Protein AF-A0A085VLY3-F1 (afdb_monomer_lite)

Radius of gyration: 19.24 Å; chains: 1; bounding box: 64×28×48 Å

pLDDT: mean 79.09, std 14.35, range [47.06, 94.62]
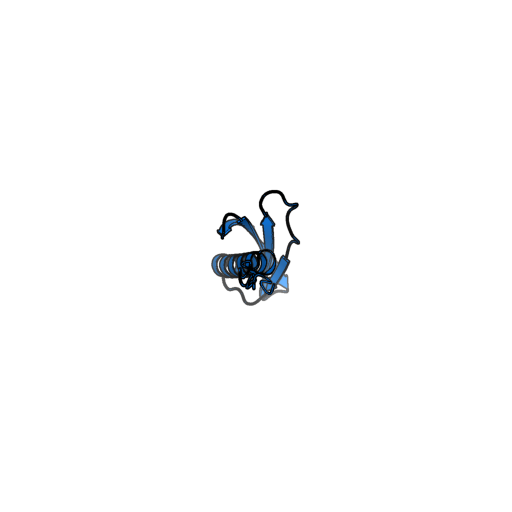
Secondary structure (DSSP, 8-state):
-EEEEEEEETTEEEEEEEEEEE-STT-EEEEEEEEEE-TTSPPPP-EEEEES---SHHHHHHHHHHHHHHHHHHHS---------------

Structure (mmCIF, N/CA/C/O backbone):
data_AF-A0A085VLY3-F1
#
_entry.id   AF-A0A085VLY3-F1
#
loop_
_atom_site.group_PDB
_atom_site.id
_atom_site.type_symbol
_atom_site.label_atom_id
_atom_site.label_alt_id
_atom_site.label_comp_id
_atom_site.label_asym_id
_atom_site.label_entity_id
_atom_site.label_seq_id
_atom_site.pdbx_PDB_ins_code
_atom_site.Cartn_x
_atom_site.Cartn_y
_atom_site.Cartn_z
_atom_site.occupancy
_atom_site.B_iso_or_equiv
_atom_site.auth_seq_id
_atom_site.auth_comp_id
_atom_site.auth_asym_id
_atom_site.auth_atom_id
_atom_site.pdbx_PDB_model_num
ATOM 1 N N . MET A 1 1 ? 13.797 6.478 -6.776 1.00 73.62 1 MET A N 1
ATOM 2 C CA . MET A 1 1 ? 12.862 7.550 -6.357 1.00 73.62 1 MET A CA 1
ATOM 3 C C . MET A 1 1 ? 11.778 6.915 -5.503 1.00 73.62 1 MET A C 1
ATOM 5 O O . MET A 1 1 ? 11.268 5.875 -5.899 1.00 73.62 1 MET A O 1
ATOM 9 N N . ASN A 1 2 ? 11.465 7.469 -4.334 1.00 86.00 2 ASN A N 1
ATOM 10 C CA . ASN A 1 2 ? 10.396 6.982 -3.461 1.00 86.00 2 ASN A CA 1
ATOM 11 C C . ASN A 1 2 ? 9.369 8.092 -3.208 1.00 86.00 2 ASN A C 1
ATOM 13 O O . ASN A 1 2 ? 9.721 9.269 -3.144 1.00 86.00 2 ASN A O 1
ATOM 17 N N . ARG A 1 3 ? 8.089 7.728 -3.107 1.00 91.00 3 ARG A N 1
ATOM 18 C CA . ARG A 1 3 ? 7.007 8.667 -2.803 1.00 91.00 3 ARG A CA 1
ATOM 19 C C . ARG A 1 3 ? 5.932 7.987 -1.969 1.00 91.00 3 ARG A C 1
ATOM 21 O O . ARG A 1 3 ? 5.515 6.879 -2.293 1.00 91.00 3 ARG A O 1
ATOM 28 N N . THR A 1 4 ? 5.482 8.674 -0.926 1.00 93.38 4 THR A N 1
ATOM 29 C CA . THR A 1 4 ? 4.363 8.241 -0.084 1.00 93.38 4 THR A CA 1
ATOM 30 C C . THR A 1 4 ? 3.088 8.959 -0.505 1.00 93.38 4 THR A C 1
ATOM 32 O O . THR A 1 4 ? 3.109 10.155 -0.799 1.00 93.38 4 THR A O 1
ATOM 35 N N . PHE A 1 5 ? 1.987 8.221 -0.522 1.00 94.06 5 PHE A N 1
ATOM 36 C CA . PHE A 1 5 ? 0.635 8.702 -0.767 1.00 94.06 5 PHE A CA 1
ATOM 37 C C . PHE A 1 5 ? -0.260 8.301 0.398 1.00 94.06 5 PHE A C 1
ATOM 39 O O . PHE A 1 5 ? -0.022 7.276 1.035 1.00 94.06 5 PHE A O 1
ATOM 46 N N . THR A 1 6 ? -1.294 9.091 0.652 1.00 93.62 6 THR A N 1
ATOM 47 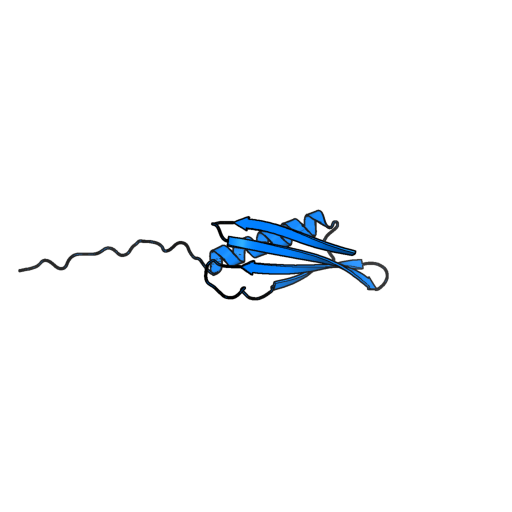C CA . THR A 1 6 ? -2.292 8.809 1.681 1.00 93.62 6 THR A CA 1
ATOM 48 C C . THR A 1 6 ? -3.681 8.745 1.055 1.00 93.62 6 THR A C 1
ATOM 50 O O . THR A 1 6 ? -3.991 9.513 0.144 1.00 93.62 6 THR A O 1
ATOM 53 N N . ASP A 1 7 ? -4.499 7.811 1.527 1.00 94.62 7 ASP A N 1
ATOM 54 C CA . ASP A 1 7 ? -5.929 7.694 1.227 1.00 94.62 7 ASP A CA 1
ATOM 55 C C . ASP A 1 7 ? -6.693 7.497 2.542 1.00 94.62 7 ASP A C 1
ATOM 57 O O . ASP A 1 7 ? -6.139 6.986 3.520 1.00 94.62 7 ASP A O 1
ATOM 61 N N . VAL A 1 8 ? -7.959 7.908 2.575 1.00 92.12 8 VAL A N 1
ATOM 62 C CA . VAL A 1 8 ? -8.848 7.679 3.722 1.00 92.12 8 VAL A CA 1
ATOM 63 C C . VAL A 1 8 ? -10.037 6.861 3.246 1.00 92.12 8 VAL A C 1
ATOM 65 O O . VAL A 1 8 ? -10.754 7.263 2.331 1.00 92.12 8 VAL A O 1
ATOM 68 N N . TYR A 1 9 ? -10.261 5.711 3.879 1.00 92.19 9 TYR A N 1
ATOM 69 C CA . TYR A 1 9 ? -11.348 4.804 3.533 1.00 92.19 9 TYR A CA 1
ATOM 70 C C . TYR A 1 9 ? -12.019 4.263 4.793 1.00 92.19 9 TYR A C 1
ATOM 72 O O . TYR A 1 9 ? -11.355 3.683 5.646 1.00 92.19 9 TYR A O 1
ATOM 80 N N . ARG A 1 10 ? -13.344 4.453 4.904 1.00 88.75 10 ARG A N 1
ATOM 81 C CA . ARG A 1 10 ? -14.146 4.083 6.091 1.00 88.75 10 ARG A CA 1
ATOM 82 C C . ARG A 1 10 ? -13.535 4.611 7.399 1.00 88.75 10 ARG A C 1
ATOM 84 O O . ARG A 1 10 ? -13.413 3.869 8.365 1.00 88.75 10 ARG A O 1
ATOM 91 N N . GLU A 1 11 ? -13.107 5.875 7.379 1.00 89.62 11 GLU A N 1
ATOM 92 C CA . GLU A 1 11 ? -12.445 6.575 8.501 1.00 89.62 11 GLU A CA 1
ATOM 93 C C . GLU A 1 11 ? -11.046 6.035 8.854 1.00 89.62 11 GLU A C 1
ATOM 95 O O . GLU A 1 11 ? -10.385 6.550 9.747 1.00 89.62 11 GLU A O 1
ATOM 100 N N . GLN A 1 12 ? -10.532 5.060 8.098 1.00 88.19 12 GLN A N 1
ATOM 101 C CA . GLN A 1 12 ? -9.211 4.478 8.318 1.00 88.19 12 GLN A CA 1
ATOM 102 C C . GLN A 1 12 ? -8.187 5.086 7.360 1.00 88.19 12 GLN A C 1
ATOM 104 O O . GLN A 1 12 ? -8.471 5.314 6.178 1.00 88.19 12 GLN A O 1
ATOM 109 N N . MET A 1 13 ? -6.974 5.328 7.859 1.00 91.12 13 MET A N 1
ATOM 110 C CA . MET A 1 13 ? -5.890 5.901 7.062 1.00 91.12 13 MET A CA 1
ATOM 111 C C . MET A 1 13 ? -5.101 4.797 6.355 1.00 91.12 13 MET A C 1
ATOM 113 O O . MET A 1 13 ? -4.601 3.869 6.993 1.00 91.12 13 MET A O 1
ATOM 117 N N . ILE A 1 14 ? -4.933 4.940 5.043 1.00 92.81 14 ILE A N 1
ATOM 118 C CA . ILE A 1 14 ? -4.114 4.073 4.197 1.00 92.81 14 ILE A CA 1
ATOM 119 C C . ILE A 1 14 ? -2.894 4.874 3.737 1.00 92.81 14 ILE A C 1
ATOM 121 O O . ILE A 1 14 ? -3.026 5.887 3.056 1.00 92.81 14 ILE A O 1
ATOM 125 N N . GLU A 1 15 ? -1.697 4.409 4.073 1.00 93.69 15 GLU A N 1
ATOM 126 C CA . GLU A 1 15 ? -0.429 4.963 3.601 1.00 93.69 15 GLU A CA 1
ATOM 127 C C . GLU A 1 15 ? 0.183 4.021 2.557 1.00 93.69 15 GLU A C 1
ATOM 129 O O . GLU A 1 15 ? 0.379 2.832 2.811 1.00 93.69 15 GLU A O 1
ATOM 134 N N . VAL A 1 16 ? 0.502 4.553 1.378 1.00 93.12 16 VAL A N 1
ATOM 135 C CA . VAL A 1 16 ? 1.079 3.815 0.250 1.00 93.12 16 VAL A CA 1
ATOM 136 C C . VAL A 1 16 ? 2.434 4.418 -0.096 1.00 93.12 16 VAL A C 1
ATOM 138 O O . VAL A 1 16 ? 2.518 5.479 -0.711 1.00 93.12 16 VAL A O 1
ATOM 141 N N . LEU A 1 17 ? 3.511 3.738 0.279 1.00 92.56 17 LEU A N 1
ATOM 142 C CA . LEU A 1 17 ? 4.867 4.087 -0.129 1.00 92.56 17 LEU A CA 1
ATOM 143 C C . LEU A 1 17 ? 5.219 3.321 -1.403 1.00 92.56 17 LEU A C 1
ATOM 145 O O . LEU A 1 17 ? 5.361 2.102 -1.379 1.00 92.56 17 LEU A O 1
ATOM 149 N N . VAL A 1 18 ? 5.409 4.041 -2.503 1.00 90.62 18 VAL A N 1
ATOM 150 C CA . VAL A 1 18 ? 5.911 3.483 -3.758 1.00 90.62 18 VAL A CA 1
ATOM 151 C C . VAL A 1 18 ? 7.397 3.805 -3.871 1.00 90.62 18 VAL A C 1
ATOM 153 O O . VAL A 1 18 ? 7.795 4.970 -3.917 1.00 90.62 18 VAL A O 1
ATOM 156 N N . ALA A 1 19 ? 8.225 2.770 -3.919 1.00 88.06 19 ALA A N 1
ATOM 157 C CA . ALA A 1 19 ? 9.655 2.857 -4.144 1.00 88.06 19 ALA A CA 1
ATOM 158 C C . ALA A 1 19 ? 10.000 2.272 -5.515 1.00 88.06 19 ALA A C 1
ATOM 160 O O . ALA A 1 19 ? 9.642 1.145 -5.841 1.00 88.06 19 ALA A O 1
ATOM 161 N N . PHE A 1 20 ? 10.718 3.052 -6.313 1.00 82.56 20 PHE A N 1
ATOM 162 C CA . PHE A 1 20 ? 11.315 2.587 -7.555 1.00 82.56 20 PHE A CA 1
ATOM 163 C C . PHE A 1 20 ? 12.666 1.940 -7.258 1.00 82.56 20 PHE A C 1
ATOM 165 O O . PHE A 1 20 ? 13.558 2.606 -6.715 1.00 82.56 20 PHE A O 1
ATOM 172 N N . SER A 1 21 ? 12.814 0.677 -7.641 1.00 78.12 21 SER A N 1
ATOM 173 C CA . SER A 1 21 ? 14.061 -0.073 -7.590 1.00 78.12 21 SER A CA 1
ATOM 174 C C . SER A 1 21 ? 14.497 -0.403 -9.020 1.00 78.12 21 SER A C 1
ATOM 176 O O . SER A 1 21 ? 13.791 -1.148 -9.701 1.00 78.12 21 SER A O 1
ATOM 178 N N . PRO A 1 22 ? 15.642 0.113 -9.500 1.00 68.69 22 PRO A N 1
ATOM 179 C CA . PRO A 1 22 ? 16.161 -0.282 -10.803 1.00 68.69 22 PRO A CA 1
ATOM 180 C C . PRO A 1 22 ? 16.519 -1.774 -10.759 1.00 68.69 22 PRO A C 1
ATOM 182 O O . PRO A 1 22 ? 17.362 -2.195 -9.964 1.00 68.69 22 PRO A O 1
ATOM 185 N N . GLY A 1 23 ? 15.832 -2.588 -11.560 1.00 65.56 23 GLY A N 1
ATOM 186 C CA . GLY A 1 23 ? 16.109 -4.017 -11.672 1.00 65.56 23 GLY A CA 1
ATOM 187 C C . GLY A 1 23 ? 17.282 -4.318 -12.616 1.00 65.56 23 GLY A C 1
ATOM 188 O O . GLY A 1 23 ? 17.830 -3.413 -13.251 1.00 65.56 23 GLY A O 1
ATOM 189 N N . PRO A 1 24 ? 17.688 -5.598 -12.746 1.00 69.31 24 PRO A N 1
ATOM 190 C CA . PRO A 1 24 ? 18.615 -6.027 -13.797 1.00 69.31 24 PRO A CA 1
ATOM 191 C C . PRO A 1 24 ? 18.098 -5.577 -15.180 1.00 69.31 24 PRO A C 1
ATOM 193 O O . PRO A 1 24 ? 16.891 -5.401 -15.340 1.00 69.31 24 PRO A O 1
ATOM 196 N N . PRO A 1 25 ? 18.974 -5.417 -16.190 1.00 61.72 25 PRO A N 1
ATOM 197 C CA . PRO A 1 25 ? 19.071 -4.243 -17.081 1.00 61.72 25 PRO A CA 1
ATOM 198 C C . PRO A 1 25 ? 17.886 -3.896 -18.010 1.00 61.72 25 PRO A C 1
ATOM 200 O O . PRO A 1 25 ? 18.075 -3.150 -18.966 1.00 61.72 25 PRO A O 1
ATOM 203 N N . LYS A 1 26 ? 16.677 -4.423 -17.803 1.00 58.25 26 LYS A N 1
ATOM 204 C CA . LYS A 1 26 ? 15.510 -4.190 -18.668 1.00 58.25 26 LYS A CA 1
ATOM 205 C C . LYS A 1 26 ? 14.165 -4.127 -17.947 1.00 58.25 26 LYS A C 1
ATOM 207 O O . LYS A 1 26 ? 13.151 -4.033 -18.631 1.00 58.25 26 LYS A O 1
ATOM 212 N N . VAL A 1 27 ? 14.122 -4.230 -16.618 1.00 63.53 27 VAL A N 1
ATOM 213 C CA . VAL A 1 27 ? 12.838 -4.251 -15.912 1.00 63.53 27 VAL A CA 1
ATOM 214 C C . VAL A 1 27 ? 12.913 -3.411 -14.651 1.00 63.53 27 VAL A C 1
ATOM 216 O O . VAL A 1 27 ? 13.551 -3.799 -13.673 1.00 63.53 27 VAL A O 1
ATOM 219 N N . ASP A 1 28 ? 12.255 -2.261 -14.693 1.00 69.31 28 ASP A N 1
ATOM 220 C CA . ASP A 1 28 ? 12.043 -1.431 -13.518 1.00 69.31 28 ASP A CA 1
ATOM 221 C C . ASP A 1 28 ? 11.102 -2.152 -12.551 1.00 69.31 28 ASP A C 1
ATOM 223 O O . ASP A 1 28 ? 10.083 -2.720 -12.949 1.00 69.31 28 ASP A O 1
ATOM 227 N N . GLU A 1 29 ? 11.460 -2.171 -11.270 1.00 81.31 29 GLU A N 1
ATOM 228 C CA . GLU A 1 29 ? 10.642 -2.790 -10.237 1.00 81.31 29 GLU A CA 1
ATOM 229 C C . GLU A 1 29 ? 10.032 -1.705 -9.356 1.00 81.31 29 GLU A C 1
ATOM 231 O O . GLU A 1 29 ? 10.730 -0.884 -8.752 1.00 81.31 29 GLU A O 1
ATOM 236 N N . PHE A 1 30 ? 8.706 -1.719 -9.260 1.00 83.81 30 PHE A N 1
ATOM 237 C CA . PHE A 1 30 ? 7.986 -0.913 -8.289 1.00 83.81 30 PHE A CA 1
ATOM 238 C C . PHE A 1 30 ? 7.719 -1.766 -7.055 1.00 83.81 30 PHE A C 1
ATOM 240 O O . PHE A 1 30 ? 7.071 -2.815 -7.111 1.00 83.81 30 PHE A O 1
ATOM 247 N N . VAL A 1 31 ? 8.226 -1.286 -5.928 1.00 85.19 31 VAL A N 1
ATOM 248 C CA . VAL A 1 31 ? 7.991 -1.851 -4.608 1.00 85.19 31 VAL A CA 1
ATOM 249 C C . VAL A 1 31 ? 6.965 -0.976 -3.905 1.00 85.19 31 VAL A C 1
ATOM 251 O O . VAL A 1 31 ? 7.220 0.198 -3.651 1.00 85.19 31 VAL A O 1
ATOM 254 N N . ILE A 1 32 ? 5.808 -1.537 -3.580 1.00 89.81 32 ILE A N 1
ATOM 255 C CA . ILE A 1 32 ? 4.733 -0.827 -2.888 1.00 89.81 32 ILE A CA 1
ATOM 256 C C . ILE A 1 32 ? 4.650 -1.357 -1.464 1.00 89.81 32 ILE A C 1
ATOM 258 O O . ILE A 1 32 ? 4.487 -2.556 -1.265 1.00 89.81 32 ILE A O 1
ATOM 262 N N . HIS A 1 33 ? 4.740 -0.469 -0.484 1.00 90.50 33 HIS A N 1
ATOM 263 C CA . HIS A 1 33 ? 4.464 -0.757 0.914 1.00 90.50 33 HIS A CA 1
ATOM 264 C C . HIS A 1 33 ? 3.132 -0.115 1.286 1.00 90.50 33 HIS A C 1
ATOM 266 O O . HIS A 1 33 ? 2.995 1.105 1.203 1.00 90.50 33 HIS A O 1
ATOM 272 N N . VAL A 1 34 ? 2.165 -0.932 1.691 1.00 89.88 34 VAL A N 1
ATOM 273 C CA . VAL A 1 34 ? 0.847 -0.474 2.139 1.00 89.88 34 VAL A CA 1
ATOM 274 C C . VAL A 1 34 ? 0.760 -0.634 3.645 1.00 89.88 34 VAL A C 1
ATOM 276 O O . VAL A 1 34 ? 1.004 -1.722 4.161 1.00 89.88 34 VAL A O 1
ATOM 279 N N . LYS A 1 35 ? 0.409 0.438 4.348 1.00 90.62 35 LYS A N 1
ATOM 280 C CA . LYS A 1 35 ? 0.168 0.451 5.789 1.00 90.62 35 LYS A CA 1
ATOM 281 C C . LYS A 1 35 ? -1.238 0.975 6.040 1.00 90.62 35 LYS A C 1
ATOM 283 O O . LYS A 1 35 ? -1.590 2.051 5.570 1.00 90.62 35 LYS A O 1
ATOM 288 N N . VAL A 1 36 ? -2.022 0.224 6.803 1.00 87.94 36 VAL A N 1
ATOM 289 C CA . VAL A 1 36 ? -3.351 0.645 7.255 1.00 87.94 36 VAL A CA 1
ATOM 290 C C . VAL A 1 36 ? -3.263 0.977 8.738 1.00 87.94 36 VAL A C 1
ATOM 292 O O . VAL A 1 36 ? -2.763 0.180 9.534 1.00 87.94 36 VAL A O 1
ATOM 295 N N . THR A 1 37 ? -3.727 2.164 9.106 1.00 87.25 37 THR A N 1
ATOM 296 C CA . THR A 1 37 ? -3.862 2.578 10.503 1.00 87.25 37 THR A CA 1
ATOM 297 C C . THR A 1 37 ? -5.338 2.555 10.846 1.00 87.25 37 THR A C 1
ATOM 299 O O . THR A 1 37 ? -6.098 3.348 10.287 1.00 87.25 37 THR A O 1
ATOM 302 N N . LEU A 1 38 ? -5.722 1.629 11.728 1.00 82.81 38 LEU A N 1
ATOM 303 C CA . LEU A 1 38 ? -7.078 1.593 12.255 1.00 82.81 38 LEU A CA 1
ATOM 304 C C . LEU A 1 38 ? -7.198 2.484 13.493 1.00 82.81 38 LEU A C 1
ATOM 306 O O . LEU A 1 38 ? -6.250 2.582 14.280 1.00 82.81 38 LEU A O 1
ATOM 310 N N . GLU A 1 39 ? -8.354 3.117 13.680 1.00 75.06 39 GLU A N 1
ATOM 311 C CA . GLU A 1 39 ? -8.629 3.914 14.876 1.00 75.06 39 GLU A CA 1
ATOM 312 C C . GLU A 1 39 ? -8.413 3.090 16.152 1.00 75.06 39 GLU A C 1
ATOM 314 O O . GLU A 1 39 ? -8.872 1.954 16.278 1.00 75.06 39 GLU A O 1
ATOM 319 N N . CYS A 1 40 ? -7.678 3.670 17.106 1.00 67.62 40 CYS A N 1
ATOM 320 C CA . CYS A 1 40 ? -7.345 3.060 18.398 1.00 67.62 40 CYS A CA 1
ATOM 321 C C . CYS A 1 40 ? -6.578 1.723 18.334 1.00 67.62 40 CYS A C 1
ATOM 323 O O . CYS A 1 40 ? -6.454 1.056 19.363 1.00 67.62 40 CYS A O 1
ATOM 325 N N . GLN A 1 41 ? -6.022 1.336 17.181 1.00 68.19 41 GLN A N 1
ATOM 326 C CA . GLN A 1 41 ? -5.226 0.115 17.043 1.00 68.19 41 GLN A CA 1
ATOM 327 C C . GLN A 1 41 ? -3.787 0.398 16.614 1.00 68.19 41 GLN A C 1
ATOM 329 O O . GLN A 1 41 ? -3.457 1.428 16.023 1.00 68.19 41 GLN A O 1
ATOM 334 N N . THR A 1 42 ? -2.902 -0.555 16.903 1.00 67.75 42 THR A N 1
ATOM 335 C CA . THR A 1 42 ? -1.552 -0.564 16.337 1.00 67.75 42 THR A CA 1
ATOM 336 C C . THR A 1 42 ? -1.627 -0.703 14.816 1.00 67.75 42 THR A C 1
ATOM 338 O O . THR A 1 42 ? -2.414 -1.525 14.339 1.00 67.75 42 THR A O 1
ATOM 341 N N . PRO A 1 43 ? -0.803 0.036 14.049 1.00 66.56 43 PRO A N 1
ATOM 342 C CA . PRO A 1 43 ? -0.748 -0.103 12.602 1.00 66.56 43 PRO A CA 1
ATOM 343 C C . PRO A 1 43 ? -0.613 -1.562 12.168 1.00 66.56 43 PRO A C 1
ATOM 345 O O . PRO A 1 43 ? 0.202 -2.319 12.699 1.00 66.56 43 PRO A O 1
ATOM 348 N N . ILE A 1 44 ? -1.444 -1.933 11.207 1.00 67.69 44 ILE A N 1
ATOM 349 C CA . ILE A 1 44 ? -1.649 -3.302 10.737 1.00 67.69 44 ILE A CA 1
ATOM 350 C C . ILE A 1 44 ? -0.549 -3.708 9.742 1.00 67.69 44 ILE A C 1
ATOM 352 O O . ILE A 1 44 ? 0.156 -2.822 9.244 1.00 67.69 44 ILE A O 1
ATOM 356 N N . PRO A 1 45 ? -0.334 -5.021 9.476 1.00 63.19 45 PRO A N 1
ATOM 357 C CA . PRO A 1 45 ? 0.843 -5.495 8.761 1.00 63.19 45 PRO A CA 1
ATOM 358 C C . PRO A 1 45 ? 1.087 -4.762 7.449 1.00 63.19 45 PRO A C 1
ATOM 360 O O . PRO A 1 45 ? 0.184 -4.570 6.640 1.00 63.19 45 PRO A O 1
ATOM 363 N N . ILE A 1 46 ? 2.346 -4.388 7.244 1.00 75.25 46 ILE A N 1
ATOM 364 C CA . ILE A 1 46 ? 2.794 -3.725 6.027 1.00 75.25 46 ILE A CA 1
ATOM 365 C C . ILE A 1 46 ? 2.792 -4.761 4.902 1.00 75.25 46 ILE A C 1
ATOM 367 O O . ILE A 1 46 ? 3.604 -5.689 4.917 1.00 75.25 46 ILE A O 1
ATOM 371 N N . VAL A 1 47 ? 1.909 -4.603 3.918 1.00 81.75 47 VAL A N 1
ATOM 372 C CA . VAL A 1 47 ? 1.915 -5.457 2.723 1.00 81.75 47 VAL A CA 1
ATOM 373 C C . VAL A 1 47 ? 2.935 -4.907 1.738 1.00 81.75 47 VAL A C 1
ATOM 375 O O . VAL A 1 47 ? 2.894 -3.728 1.383 1.00 81.75 47 VAL A O 1
ATOM 378 N N . LYS A 1 48 ? 3.857 -5.771 1.298 1.00 84.56 48 LYS A N 1
ATOM 379 C CA . LYS A 1 48 ? 4.838 -5.458 0.258 1.00 84.56 48 LYS A CA 1
ATOM 380 C C . LYS A 1 48 ? 4.405 -6.084 -1.063 1.00 84.56 48 LYS A C 1
ATOM 382 O O . LYS A 1 48 ? 4.345 -7.305 -1.175 1.00 84.56 48 LYS A O 1
ATOM 387 N N . ILE A 1 49 ? 4.159 -5.253 -2.068 1.00 83.81 49 ILE A N 1
ATOM 388 C CA . ILE A 1 49 ? 3.860 -5.682 -3.435 1.00 83.81 49 ILE A CA 1
ATOM 389 C C . ILE A 1 49 ? 5.096 -5.389 -4.282 1.00 83.81 49 ILE A C 1
ATOM 391 O O . ILE A 1 49 ? 5.472 -4.231 -4.450 1.00 83.81 49 ILE A O 1
ATOM 395 N N . CYS A 1 50 ? 5.728 -6.435 -4.806 1.00 81.94 50 CYS A N 1
ATOM 396 C CA . CYS A 1 50 ? 6.793 -6.318 -5.798 1.00 81.94 50 CYS A CA 1
ATOM 397 C C . CYS A 1 50 ? 6.199 -6.651 -7.164 1.00 81.94 50 CYS A C 1
ATOM 399 O O . CYS A 1 50 ? 5.828 -7.801 -7.401 1.00 81.94 50 CYS A O 1
ATOM 401 N N . ASN A 1 51 ? 6.090 -5.663 -8.052 1.00 76.62 51 ASN A N 1
ATOM 402 C CA . ASN A 1 51 ? 5.616 -5.906 -9.410 1.00 76.62 51 ASN A CA 1
ATOM 403 C C . ASN A 1 51 ? 6.519 -5.213 -10.433 1.00 76.62 51 ASN A C 1
ATOM 405 O O . ASN A 1 51 ? 6.905 -4.053 -10.291 1.00 76.62 51 ASN A O 1
ATOM 409 N N . ARG A 1 52 ? 6.825 -5.970 -11.482 1.00 74.12 52 ARG A N 1
ATOM 410 C CA . ARG A 1 52 ? 7.621 -5.574 -12.644 1.00 74.12 52 ARG A CA 1
ATOM 411 C C . ARG A 1 52 ? 6.768 -5.106 -13.827 1.00 74.12 52 ARG A C 1
ATOM 413 O O . ARG A 1 52 ? 7.309 -4.690 -14.841 1.00 74.12 52 ARG A O 1
ATOM 420 N N . GLY A 1 53 ? 5.445 -5.235 -13.718 1.00 78.56 53 GLY A N 1
ATOM 421 C CA . GLY A 1 53 ? 4.483 -4.900 -14.765 1.00 78.56 53 GLY A CA 1
ATOM 422 C C . GLY A 1 53 ? 3.902 -3.489 -14.684 1.00 78.56 53 GLY A C 1
ATOM 423 O O . GLY A 1 53 ? 3.258 -3.076 -15.642 1.00 78.56 53 GLY A O 1
ATOM 424 N N . TYR A 1 54 ? 4.118 -2.751 -13.588 1.00 85.25 54 TYR A N 1
ATOM 425 C CA . TYR A 1 54 ? 3.620 -1.377 -13.488 1.00 85.25 54 TYR A CA 1
ATOM 426 C C . TYR A 1 54 ? 4.417 -0.451 -14.403 1.00 85.25 54 TYR A C 1
ATOM 428 O O . TYR A 1 54 ? 5.645 -0.406 -14.353 1.00 85.25 54 TYR A O 1
ATOM 436 N N . GLN A 1 55 ? 3.701 0.313 -15.218 1.00 85.31 55 GLN A N 1
ATOM 437 C CA . GLN A 1 55 ? 4.257 1.236 -16.203 1.00 85.31 55 GLN A CA 1
ATOM 438 C C . GLN A 1 55 ? 4.473 2.637 -15.625 1.00 85.31 55 GLN A C 1
ATOM 440 O O . GLN A 1 55 ? 5.141 3.469 -16.237 1.00 85.31 55 GLN A O 1
ATOM 445 N N . SER A 1 56 ? 3.902 2.930 -14.452 1.00 87.75 56 SER A N 1
ATOM 446 C CA . SER A 1 56 ? 4.011 4.246 -13.826 1.00 87.75 56 SER A CA 1
ATOM 447 C C . SER A 1 56 ? 3.879 4.214 -12.302 1.00 87.75 56 SER A C 1
ATOM 449 O O . SER A 1 56 ? 3.307 3.300 -11.707 1.00 87.75 56 SER A O 1
ATOM 451 N N . LEU A 1 57 ? 4.356 5.291 -11.668 1.00 88.69 57 LEU A N 1
ATOM 452 C CA . LEU A 1 57 ? 4.152 5.560 -10.242 1.00 88.69 57 LEU A CA 1
ATOM 453 C C . LEU A 1 57 ? 2.658 5.623 -9.875 1.00 88.69 57 LEU A C 1
ATOM 455 O O . LEU A 1 57 ? 2.277 5.233 -8.775 1.00 88.69 57 LEU A O 1
ATOM 459 N N . ASP A 1 58 ? 1.828 6.131 -10.787 1.00 91.06 58 ASP A N 1
ATOM 460 C CA . ASP A 1 58 ? 0.388 6.304 -10.589 1.00 91.06 58 ASP A CA 1
ATOM 461 C C . ASP A 1 58 ? -0.348 4.958 -10.566 1.00 91.06 58 ASP A C 1
ATOM 463 O O . ASP A 1 58 ? -1.174 4.708 -9.690 1.00 91.06 58 ASP A O 1
ATOM 467 N N . GLU A 1 59 ? 0.032 4.046 -11.462 1.00 91.12 59 GLU A N 1
ATOM 468 C CA . GLU A 1 59 ? -0.475 2.674 -11.488 1.00 91.12 59 GLU A CA 1
ATOM 469 C C . GLU A 1 59 ? -0.092 1.909 -10.213 1.00 91.12 59 GLU A C 1
ATOM 471 O O . GLU A 1 59 ? -0.949 1.313 -9.557 1.00 91.12 59 GLU A O 1
ATOM 476 N N . ALA A 1 60 ? 1.175 2.010 -9.793 1.00 90.88 60 ALA A N 1
ATOM 477 C CA . ALA A 1 60 ? 1.646 1.416 -8.544 1.00 90.88 60 ALA A CA 1
ATOM 478 C C . ALA A 1 60 ? 0.920 2.002 -7.314 1.00 90.88 60 ALA A C 1
ATOM 480 O O . ALA A 1 60 ? 0.560 1.270 -6.390 1.00 90.88 60 ALA A O 1
ATOM 481 N N . ARG A 1 61 ? 0.638 3.313 -7.310 1.00 93.06 61 ARG A N 1
ATOM 482 C CA . ARG A 1 61 ? -0.182 3.958 -6.273 1.00 93.06 61 ARG A CA 1
ATOM 483 C C . ARG A 1 61 ? -1.594 3.374 -6.245 1.00 93.06 61 ARG A C 1
ATOM 485 O O . ARG A 1 61 ? -2.067 3.019 -5.168 1.00 93.06 61 ARG A O 1
ATOM 492 N N . HIS A 1 62 ? -2.264 3.274 -7.393 1.00 93.88 62 HIS A N 1
ATOM 493 C CA . HIS A 1 62 ? -3.628 2.744 -7.469 1.00 93.88 62 HIS A CA 1
ATOM 494 C C . HIS A 1 62 ? -3.717 1.300 -6.975 1.00 93.88 62 HIS A C 1
ATOM 496 O O . HIS A 1 62 ? -4.623 0.981 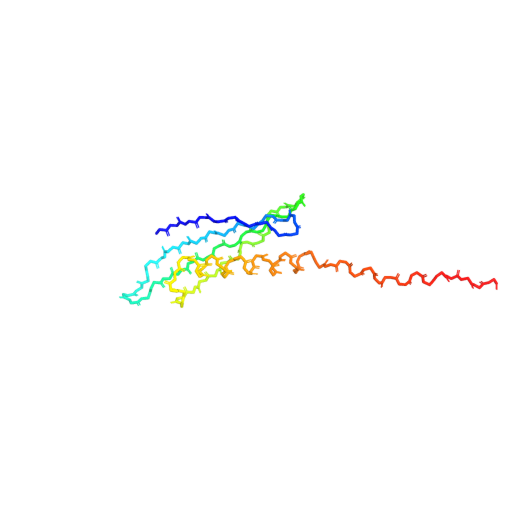-6.207 1.00 93.88 62 HIS A O 1
ATOM 502 N N . ALA A 1 63 ? -2.748 0.456 -7.334 1.00 92.44 63 ALA A N 1
ATOM 503 C CA . ALA A 1 63 ? -2.672 -0.905 -6.817 1.00 92.44 63 ALA A CA 1
ATOM 504 C C . ALA A 1 63 ? -2.502 -0.936 -5.288 1.00 92.44 63 ALA A C 1
ATOM 506 O O . ALA A 1 63 ? -3.195 -1.688 -4.604 1.00 92.44 63 ALA A O 1
ATOM 507 N N . GLY A 1 64 ? -1.630 -0.084 -4.738 1.00 93.38 64 GLY A N 1
ATOM 508 C CA . GLY A 1 64 ? -1.444 0.032 -3.290 1.00 93.38 64 GLY A CA 1
ATOM 509 C C . GLY A 1 64 ? -2.707 0.477 -2.548 1.00 93.38 64 GLY A C 1
ATOM 510 O O . GLY A 1 64 ? -3.045 -0.100 -1.517 1.00 93.38 64 GLY A O 1
ATOM 511 N N . VAL A 1 65 ? -3.442 1.453 -3.092 1.00 94.06 65 VAL A N 1
ATOM 512 C CA . VAL A 1 65 ? -4.724 1.904 -2.521 1.00 94.06 65 VAL A CA 1
ATOM 513 C C . VAL A 1 65 ? -5.766 0.787 -2.565 1.00 94.06 65 VAL A C 1
ATOM 515 O O . VAL A 1 65 ? -6.444 0.554 -1.567 1.00 94.06 65 VAL A O 1
ATOM 518 N N . ALA A 1 66 ? -5.879 0.066 -3.685 1.00 93.88 66 ALA A N 1
ATOM 519 C CA . ALA A 1 66 ? -6.822 -1.043 -3.818 1.00 93.88 66 ALA A CA 1
ATOM 520 C C . ALA A 1 66 ? -6.564 -2.139 -2.771 1.00 93.88 66 ALA A C 1
ATOM 522 O O . ALA A 1 66 ? -7.495 -2.556 -2.084 1.00 93.88 66 ALA A O 1
ATOM 523 N N . VAL A 1 67 ? -5.299 -2.532 -2.585 1.00 92.12 67 VAL A N 1
ATOM 524 C CA . VAL A 1 67 ? -4.901 -3.489 -1.541 1.00 92.12 67 VAL A CA 1
ATOM 525 C C . VAL A 1 67 ? -5.186 -2.942 -0.143 1.00 92.12 67 VAL A C 1
ATOM 527 O O . VAL A 1 67 ? -5.724 -3.661 0.692 1.00 92.12 67 VAL A O 1
ATOM 530 N N . GLY A 1 68 ? -4.903 -1.664 0.120 1.00 91.88 68 GLY A N 1
ATOM 531 C CA . GLY A 1 68 ? -5.208 -1.045 1.413 1.00 91.88 68 GLY A CA 1
ATOM 532 C C . GLY A 1 68 ? -6.700 -1.066 1.753 1.00 91.88 68 GLY A C 1
ATOM 533 O O . GLY A 1 68 ? -7.071 -1.348 2.890 1.00 91.88 68 GLY A O 1
ATOM 534 N N . ARG A 1 69 ? -7.574 -0.831 0.769 1.00 92.62 69 ARG A N 1
ATOM 535 C CA . ARG A 1 69 ? -9.031 -0.908 0.961 1.00 92.62 69 ARG 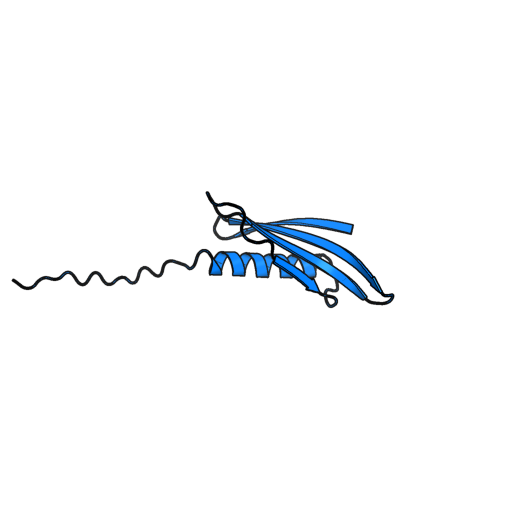A CA 1
ATOM 536 C C . ARG A 1 69 ? -9.513 -2.337 1.195 1.00 92.62 69 ARG A C 1
ATOM 538 O O . ARG A 1 69 ? -10.368 -2.548 2.051 1.00 92.62 69 ARG A O 1
ATOM 545 N N . ASP A 1 70 ? -8.954 -3.305 0.473 1.00 91.38 70 ASP A N 1
ATOM 546 C CA . ASP A 1 70 ? -9.243 -4.728 0.681 1.00 91.38 70 ASP A CA 1
ATOM 547 C C . ASP A 1 70 ? -8.840 -5.191 2.091 1.00 91.38 70 ASP A C 1
ATOM 549 O O . ASP A 1 70 ? -9.617 -5.847 2.789 1.00 91.38 70 ASP A O 1
ATOM 553 N N . MET A 1 71 ? -7.680 -4.732 2.574 1.00 88.38 71 MET A N 1
ATOM 554 C CA . MET A 1 71 ? -7.259 -4.941 3.960 1.00 88.38 71 MET A CA 1
ATOM 555 C C . MET A 1 71 ? -8.270 -4.350 4.946 1.00 88.38 71 MET A C 1
ATOM 557 O O . MET A 1 71 ? -8.716 -5.063 5.842 1.00 88.38 71 MET A O 1
ATOM 561 N N . VAL A 1 72 ? -8.674 -3.083 4.780 1.00 87.94 72 VAL A N 1
ATOM 562 C CA . VAL A 1 72 ? -9.689 -2.456 5.650 1.00 87.94 72 VAL A CA 1
ATOM 563 C C . VAL A 1 72 ? -10.979 -3.278 5.670 1.00 87.94 72 VAL A C 1
ATOM 565 O O . VAL A 1 72 ? -11.519 -3.527 6.742 1.00 87.94 72 VAL A O 1
ATOM 568 N N . ASN A 1 73 ? -11.459 -3.751 4.519 1.00 88.81 73 ASN A N 1
ATOM 569 C CA . ASN A 1 73 ? -12.667 -4.578 4.455 1.00 88.81 73 ASN A CA 1
ATOM 570 C C . ASN A 1 73 ? -12.503 -5.936 5.145 1.00 88.81 73 ASN A C 1
ATOM 572 O O . ASN A 1 73 ? -13.433 -6.396 5.800 1.00 88.81 73 ASN A O 1
ATOM 576 N N . THR A 1 74 ? -11.326 -6.550 5.035 1.00 85.81 74 THR A N 1
ATOM 577 C CA . THR A 1 74 ? -11.011 -7.830 5.684 1.00 85.81 74 THR A CA 1
ATOM 578 C C . THR A 1 74 ? -10.921 -7.697 7.205 1.00 85.81 74 THR A C 1
ATOM 580 O O . THR A 1 74 ? -11.315 -8.600 7.937 1.00 85.81 74 THR A O 1
ATOM 583 N N . LEU A 1 75 ? -10.389 -6.575 7.690 1.00 82.56 75 LEU A N 1
ATOM 584 C CA . LEU A 1 75 ? -10.116 -6.339 9.111 1.00 82.56 75 LEU A CA 1
ATOM 585 C C . LEU A 1 75 ? -11.294 -5.696 9.840 1.00 82.56 75 LEU A C 1
ATOM 587 O O . LEU A 1 75 ? -11.460 -5.882 11.043 1.00 82.56 75 LEU A O 1
ATOM 591 N N . MET A 1 76 ? -12.121 -4.962 9.102 1.00 81.00 76 MET A N 1
ATOM 592 C CA . MET A 1 76 ? -13.381 -4.389 9.554 1.00 81.00 76 MET A CA 1
ATOM 593 C C . MET A 1 76 ? -14.514 -4.897 8.657 1.00 81.00 76 MET A C 1
ATOM 595 O O . MET A 1 76 ? -15.140 -4.092 7.939 1.00 81.00 76 MET A O 1
ATOM 599 N N . PRO A 1 77 ? -14.790 -6.220 8.668 1.00 72.88 77 PRO A N 1
ATOM 600 C CA . PRO A 1 77 ? -15.973 -6.734 8.002 1.00 72.88 77 PRO A CA 1
ATOM 601 C C . PRO A 1 77 ? -17.156 -5.943 8.548 1.00 72.88 77 PRO A C 1
ATOM 603 O O . PRO A 1 77 ? -17.224 -5.661 9.748 1.00 72.88 77 PRO A O 1
ATOM 606 N N . GLN A 1 78 ? -18.035 -5.478 7.657 1.00 64.62 78 GLN A N 1
ATOM 607 C CA . GLN A 1 78 ? -19.279 -4.877 8.117 1.00 64.62 78 GLN A CA 1
ATOM 608 C C . GLN A 1 78 ? -19.914 -5.914 9.031 1.00 64.62 78 GLN A C 1
ATOM 610 O O . GLN A 1 78 ? -20.099 -7.057 8.621 1.00 64.62 78 GLN A O 1
ATOM 615 N N . SER A 1 79 ? -20.099 -5.555 10.300 1.00 55.59 79 SER A N 1
ATOM 616 C CA . SER A 1 79 ? -20.832 -6.403 11.219 1.00 55.59 79 SER A CA 1
ATOM 617 C C . SER A 1 79 ? -22.201 -6.569 10.581 1.00 55.59 79 SER A C 1
ATOM 619 O O . SER A 1 79 ? -22.992 -5.629 10.594 1.00 55.59 79 SER A O 1
ATOM 621 N N . ASP A 1 80 ? -22.445 -7.717 9.954 1.00 50.31 80 ASP A N 1
ATOM 622 C CA . ASP A 1 80 ? -23.781 -8.124 9.566 1.00 50.31 80 ASP A CA 1
ATOM 623 C C . ASP A 1 80 ? -24.565 -8.187 10.877 1.00 50.31 80 ASP A C 1
ATOM 625 O O . ASP A 1 80 ? -24.488 -9.158 11.634 1.00 50.31 80 ASP A O 1
ATOM 629 N N . GLU A 1 81 ? -25.285 -7.115 11.205 1.00 50.59 81 GLU A N 1
ATOM 630 C CA . GLU A 1 81 ? -26.345 -7.149 12.201 1.00 50.59 81 GLU A CA 1
ATOM 631 C C . GLU A 1 81 ? -27.475 -8.031 11.658 1.00 50.59 81 GLU A C 1
ATOM 633 O O . GLU A 1 81 ? -28.543 -7.574 11.267 1.00 50.59 81 GLU A O 1
ATOM 638 N N . VAL A 1 82 ? -27.245 -9.341 11.643 1.00 52.81 82 VAL A N 1
ATOM 639 C CA . VAL A 1 82 ? -28.297 -10.348 11.550 1.00 52.81 82 VAL A CA 1
ATOM 640 C C . VAL A 1 82 ? -28.111 -11.317 12.709 1.00 52.81 82 VAL A C 1
ATOM 642 O O . VAL A 1 82 ? -27.878 -12.509 12.549 1.00 52.81 82 VAL A O 1
ATOM 645 N N . SER A 1 83 ? -28.241 -10.794 13.926 1.00 50.78 83 SER A N 1
ATOM 646 C CA . SER A 1 83 ? -28.741 -11.611 15.029 1.00 50.78 83 SER A CA 1
ATOM 647 C C . SER A 1 83 ? -30.259 -11.459 15.057 1.00 50.78 83 SER A C 1
ATOM 649 O O . SER A 1 83 ? -30.744 -10.437 15.549 1.00 50.78 83 SER A O 1
ATOM 651 N N . PRO A 1 84 ? -31.059 -12.434 14.583 1.00 47.06 84 PRO A N 1
ATOM 652 C CA . PRO A 1 84 ? -32.454 -12.452 14.965 1.00 47.06 84 PRO A CA 1
ATOM 653 C C . PRO A 1 84 ? -32.478 -12.759 16.462 1.00 47.06 84 PRO A C 1
ATOM 655 O O . PRO A 1 84 ? -32.330 -13.906 16.882 1.00 47.06 84 PRO A O 1
ATOM 658 N N . ARG A 1 85 ? -32.682 -11.727 17.286 1.00 50.34 85 ARG A N 1
ATOM 659 C CA . ARG A 1 85 ? -33.218 -11.903 18.637 1.00 50.34 85 ARG A CA 1
ATOM 660 C C . ARG A 1 85 ? -34.617 -12.500 18.487 1.00 50.34 85 ARG A C 1
ATOM 662 O O . ARG A 1 85 ? -35.616 -11.791 18.566 1.00 50.34 85 ARG A O 1
ATOM 669 N N . ARG A 1 86 ? -34.717 -13.810 18.254 1.00 53.59 86 ARG A N 1
ATOM 670 C CA . ARG A 1 86 ? -35.939 -14.536 18.586 1.00 53.59 86 ARG A CA 1
ATOM 671 C C . ARG A 1 86 ? -35.975 -14.623 20.102 1.00 53.59 86 ARG A C 1
ATOM 673 O O . ARG A 1 86 ? -35.363 -15.483 20.720 1.00 53.59 86 ARG A O 1
ATOM 680 N N . MET A 1 87 ? -36.636 -13.618 20.661 1.00 53.91 87 ME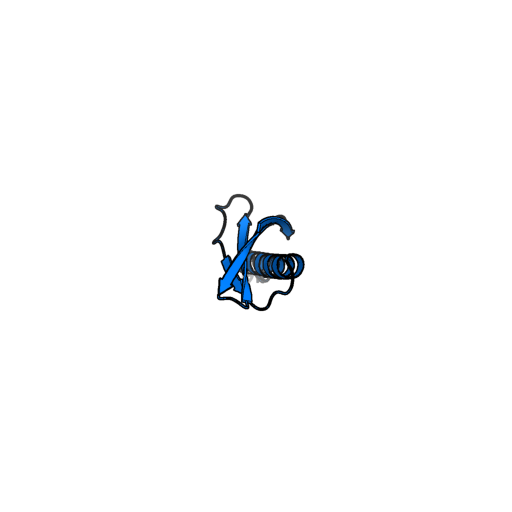T A N 1
ATOM 681 C CA . MET A 1 87 ? -37.158 -13.574 22.013 1.00 53.91 87 MET A CA 1
ATOM 682 C C . MET A 1 87 ? -37.796 -14.934 22.328 1.00 53.91 87 MET A C 1
ATOM 684 O O . MET A 1 87 ? -38.777 -15.322 21.694 1.00 53.91 87 MET A O 1
ATOM 688 N N . ASN A 1 88 ? -37.216 -15.671 23.275 1.00 54.94 88 ASN A N 1
ATOM 689 C CA . ASN A 1 88 ? -37.903 -16.790 23.903 1.00 54.94 88 ASN A CA 1
ATOM 690 C C . ASN A 1 88 ? -39.109 -16.214 24.647 1.00 54.94 88 ASN A C 1
ATOM 692 O O . ASN A 1 88 ? -38.950 -15.551 25.669 1.00 54.94 88 ASN A O 1
ATOM 696 N N . SER A 1 89 ? -40.306 -16.468 24.137 1.00 55.34 89 SER A N 1
ATOM 697 C CA . SER A 1 89 ? -41.538 -16.307 24.894 1.00 55.34 89 SER A CA 1
ATOM 698 C C . SER A 1 89 ? -42.408 -17.530 24.657 1.00 55.34 89 SER A C 1
ATOM 700 O O . SER A 1 89 ? -43.187 -17.553 23.709 1.00 55.34 89 SER A O 1
ATOM 702 N N . TYR A 1 90 ? -42.272 -18.532 25.522 1.00 51.25 90 TYR A N 1
ATOM 703 C CA . TYR A 1 90 ? -43.398 -19.391 25.860 1.00 51.25 90 TYR A CA 1
ATOM 704 C C . TYR A 1 90 ? -43.431 -19.572 27.374 1.00 51.25 90 TYR A C 1
ATOM 706 O O . TYR A 1 90 ? -42.416 -19.870 28.004 1.00 51.25 90 TYR A O 1
ATOM 714 N N . VAL A 1 91 ? -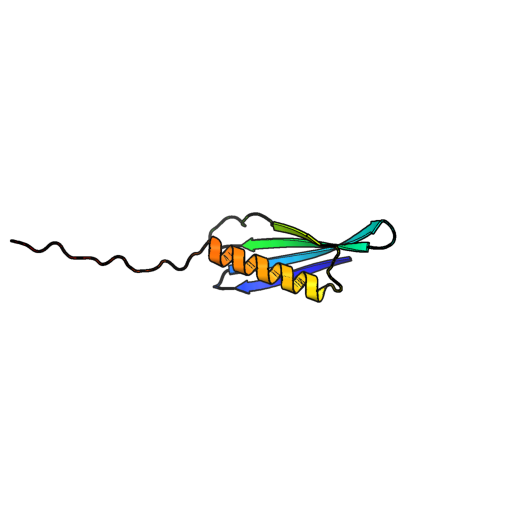44.613 -19.239 27.882 1.00 51.97 91 VAL A N 1
ATOM 715 C CA . VAL A 1 91 ? -45.122 -19.332 29.249 1.00 51.97 91 VAL A CA 1
ATOM 716 C C . VAL A 1 91 ? -45.355 -20.794 29.603 1.00 51.97 91 VAL A C 1
ATOM 718 O O . VAL A 1 91 ? -45.762 -21.540 28.682 1.00 51.97 91 VAL A O 1
#

Sequence (91 aa):
MNRTFTDVYREQMIEVLVAFSPGPPKVDEFVIHVKVTLECQTPIPIVKICNRGYQSLDEARHAGVAVGRDMVNTLMPQSDEVSPRRMNSYV

Organism: Pseudomonas syringae (NCBI:txid317)

Foldseek 3Di:
DKDWDWDADPNKIKIWIWDWDCDPDPFIWIWIWIWIGDPPDDIDDTDIDIDRPDPDPVSSVVVNVVVRNVVCCVVCPPPPPPPPPPPDDDD